Protein AF-A0A382MKC4-F1 (afdb_monomer)

Mean predicted aligned error: 9.88 Å

Radius of gyration: 28.56 Å; Cα contacts (8 Å, |Δi|>4): 393; chains: 1; bounding box: 75×57×88 Å

Nearest PDB structures (foldseek):
  6fwv-assembly2_B  TM=6.544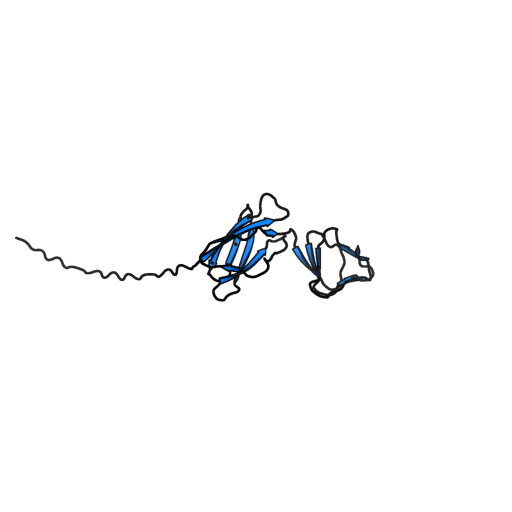E-01  e=1.740E-04  Bacillus anthracis
  6fwv-assembly1_A  TM=6.403E-01  e=1.226E-04  Bacillus anthracis
  4yok-assembly1_A  TM=6.194E-01  e=4.981E-04  Parabacteroides merdae ATCC 43184
  4fxt-assembly8_H  TM=6.486E-01  e=5.153E-03  Bacteroides ovatus ATCC 8483
  7lr3-assembly2_C  TM=4.838E-01  e=7.832E-01  Plasmodium berghei

Solvent-accessible surface area (backbone atoms only — not comparable to full-atom values): 9511 Å² total; per-residue (Å²): 133,89,84,87,85,82,86,84,80,86,82,84,80,83,82,78,79,78,78,75,76,76,72,52,42,14,36,44,31,39,39,37,40,42,69,84,51,91,77,64,24,47,65,35,38,39,36,38,42,48,75,32,96,65,24,61,61,50,72,44,56,20,37,47,88,7,43,36,68,47,78,36,48,36,29,30,28,36,46,37,39,41,40,94,65,28,41,67,48,65,59,87,69,74,45,80,47,41,74,47,80,46,74,53,75,76,42,72,38,42,66,15,40,78,42,80,44,53,42,79,44,61,51,76,44,54,49,57,31,40,37,35,34,77,40,48,29,33,24,50,71,88,34,45,30,35,59,38,86,78,42,48,76,43,69,76,55,101,57,55,75,47,77,61,36,46,82,81

pLD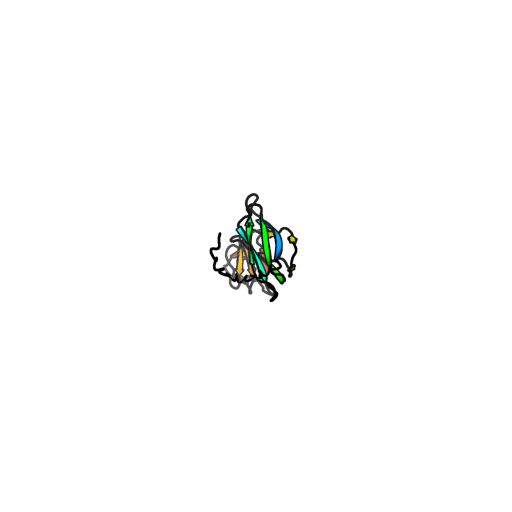DT: mean 89.04, std 17.85, range [38.41, 98.81]

Organism: NCBI:txid408172

Secondary structure (DSSP, 8-state):
-----PPP----------------EEEEEEEEEETT-SS--TT-EEEEEE-STT---EEEE--TTSEEEEEEESEEEEEEEE-TTB--EE-SS-EEE-SSEEEPPPEEEPBSEEEEEEEE--EEE-TTEEEEEEEEEEE-TT-EEEE-TT-EEEESSS--EEESSEE-

InterPro domains:
  IPR013784 Carbohydrate-binding-like fold [SSF49452] (21-99)

Sequence (168 aa):
MEVSMYRSIIFSFLLTSFILADSRMATVSGNVYLSDQTDDHSGIKVLFHAESASATSDSVYSSASGAYAVGLTDGIYTVHFSKTGYIPYTIPGTFTWGNDSYTLDDVILQVGAIIEVSGRANGIWYDDYQYRVVGDLEINAGDTLIIEPGTTVLFMGQYGIEVYGSLI

Structure (mmCIF, N/CA/C/O backbone):
data_AF-A0A382MKC4-F1
#
_entry.id   AF-A0A382MKC4-F1
#
loop_
_atom_site.group_PDB
_atom_site.id
_atom_site.type_symbol
_atom_site.label_atom_id
_atom_site.label_alt_id
_atom_site.label_comp_id
_atom_site.label_asym_id
_atom_site.label_entity_id
_atom_site.label_seq_id
_atom_site.pdbx_PDB_ins_code
_atom_site.Cartn_x
_atom_site.Cartn_y
_atom_site.Cartn_z
_atom_site.occupancy
_atom_site.B_iso_or_equiv
_atom_site.auth_seq_id
_atom_site.auth_comp_id
_atom_site.auth_asym_id
_atom_site.auth_atom_id
_atom_site.pdbx_PDB_model_num
ATOM 1 N N . MET A 1 1 ? 49.237 -46.830 -62.732 1.00 38.41 1 MET A N 1
ATOM 2 C CA . MET A 1 1 ? 48.827 -45.414 -62.765 1.00 38.41 1 MET A CA 1
ATOM 3 C C . MET A 1 1 ? 47.340 -45.388 -62.464 1.00 38.41 1 MET A C 1
ATOM 5 O O . MET A 1 1 ? 46.631 -46.217 -63.018 1.00 38.41 1 MET A O 1
ATOM 9 N N . GLU A 1 2 ? 46.969 -44.557 -61.494 1.00 38.94 2 GLU A N 1
ATOM 10 C CA . GLU A 1 2 ? 45.655 -44.333 -60.865 1.00 38.94 2 GLU A CA 1
ATOM 11 C C . GLU A 1 2 ? 44.476 -44.196 -61.862 1.00 38.94 2 GLU A C 1
ATOM 13 O O . GLU A 1 2 ? 44.703 -44.022 -63.053 1.00 38.94 2 GLU A O 1
ATOM 18 N N . VAL A 1 3 ? 43.193 -44.314 -61.489 1.00 43.56 3 VAL A N 1
ATOM 19 C CA . VAL A 1 3 ? 42.442 -43.392 -60.608 1.00 43.56 3 VAL A CA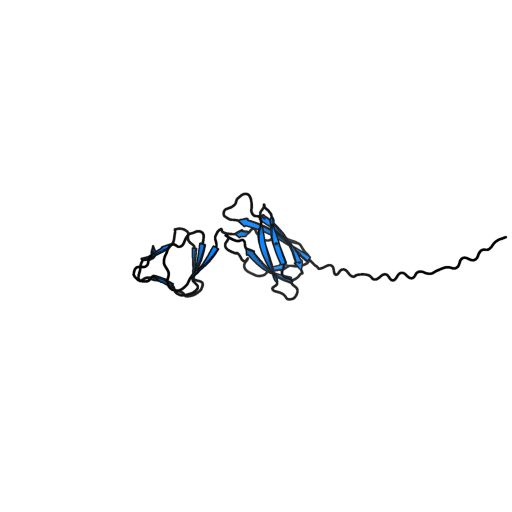 1
ATOM 20 C C . VAL A 1 3 ? 41.190 -44.070 -60.032 1.00 43.56 3 VAL A C 1
ATOM 22 O O . VAL A 1 3 ? 40.365 -44.600 -60.774 1.00 43.56 3 VAL A O 1
ATOM 25 N N . SER A 1 4 ? 41.018 -44.003 -58.704 1.00 45.62 4 SER A N 1
ATOM 26 C CA . SER A 1 4 ? 39.741 -44.268 -58.028 1.00 45.62 4 SER A CA 1
ATOM 27 C C . SER A 1 4 ? 38.847 -43.026 -58.091 1.00 45.62 4 SER A C 1
ATOM 29 O O . SER A 1 4 ? 39.265 -41.945 -57.678 1.00 45.62 4 SER A O 1
ATOM 31 N N . MET A 1 5 ? 37.614 -43.170 -58.574 1.00 46.41 5 MET A N 1
ATOM 32 C CA . MET A 1 5 ? 36.645 -42.076 -58.679 1.00 46.41 5 MET A CA 1
ATOM 33 C C . MET A 1 5 ? 35.795 -41.996 -57.396 1.00 46.41 5 MET A C 1
ATOM 35 O O . MET A 1 5 ? 35.016 -42.900 -57.101 1.00 46.41 5 MET A O 1
ATOM 39 N N . TYR A 1 6 ? 35.959 -40.921 -56.620 1.00 47.16 6 TYR A N 1
ATOM 40 C CA . TYR A 1 6 ? 35.195 -40.640 -55.397 1.00 47.16 6 TYR A CA 1
ATOM 41 C C . TYR A 1 6 ? 33.849 -39.989 -55.768 1.00 47.16 6 TYR A C 1
ATOM 43 O O . TYR A 1 6 ? 33.820 -38.962 -56.448 1.00 47.16 6 TYR A O 1
ATOM 51 N N . ARG A 1 7 ? 32.717 -40.575 -55.354 1.00 47.84 7 ARG A N 1
ATOM 52 C CA . ARG A 1 7 ? 31.381 -39.973 -55.529 1.00 47.84 7 ARG A CA 1
ATOM 53 C C . ARG A 1 7 ? 31.153 -38.923 -54.440 1.00 47.84 7 ARG A C 1
ATOM 55 O O . ARG A 1 7 ? 31.112 -39.253 -53.261 1.00 47.84 7 ARG A O 1
ATOM 62 N N . SER A 1 8 ? 31.001 -37.669 -54.854 1.00 38.75 8 SER A N 1
ATOM 63 C CA . SER A 1 8 ? 30.733 -36.529 -53.973 1.00 38.75 8 SER A CA 1
ATOM 64 C C . SER A 1 8 ? 29.263 -36.519 -53.532 1.00 38.75 8 SER A C 1
ATOM 66 O O . SER A 1 8 ? 28.368 -36.502 -54.377 1.00 38.75 8 SER A O 1
ATOM 68 N N . ILE A 1 9 ? 29.007 -36.552 -52.222 1.00 52.19 9 ILE A N 1
ATOM 69 C CA . ILE A 1 9 ? 27.676 -36.368 -51.623 1.00 52.19 9 ILE A CA 1
ATOM 70 C C . ILE A 1 9 ? 27.601 -34.915 -51.150 1.00 52.19 9 ILE A C 1
ATOM 72 O O . ILE A 1 9 ? 28.337 -34.516 -50.252 1.00 52.19 9 ILE A O 1
ATOM 76 N N . ILE A 1 10 ? 26.728 -34.118 -51.766 1.00 51.72 10 ILE A N 1
ATOM 77 C CA . ILE A 1 10 ? 26.477 -32.729 -51.367 1.00 51.72 10 ILE A CA 1
ATOM 78 C C . ILE A 1 10 ? 25.408 -32.745 -50.271 1.00 51.72 10 ILE A C 1
ATOM 80 O O . ILE A 1 10 ? 24.259 -33.100 -50.529 1.00 51.72 10 ILE A O 1
ATOM 84 N N . PHE A 1 11 ? 25.785 -32.371 -49.048 1.00 45.12 11 PHE A N 1
ATOM 85 C CA . PHE A 1 11 ? 24.862 -32.191 -47.927 1.00 45.12 11 PHE A CA 1
ATOM 86 C C . PHE A 1 11 ? 24.432 -30.718 -47.887 1.00 45.12 11 PHE A C 1
ATOM 88 O O . PHE A 1 11 ? 25.238 -29.837 -47.595 1.00 45.12 11 PHE A O 1
ATOM 95 N N . SER A 1 12 ? 23.180 -30.433 -48.251 1.00 43.28 12 SER A N 1
ATOM 96 C CA . SER A 1 12 ? 22.611 -29.084 -48.164 1.00 43.28 12 SER A CA 1
ATOM 97 C C . SER A 1 12 ? 22.171 -28.822 -46.722 1.00 43.28 12 SER A C 1
ATOM 99 O O . SER A 1 12 ? 21.287 -29.503 -46.207 1.00 43.28 12 SER A O 1
ATOM 101 N N . PHE A 1 13 ? 22.825 -27.869 -46.057 1.00 42.53 13 PHE A N 1
ATOM 102 C CA . PHE A 1 13 ? 22.511 -27.454 -44.692 1.00 42.53 13 PHE A CA 1
ATOM 103 C C . PHE A 1 13 ? 21.541 -26.268 -44.750 1.00 42.53 13 PHE A C 1
ATOM 105 O O . PHE A 1 13 ? 21.926 -25.161 -45.129 1.00 42.53 13 PHE A O 1
ATOM 112 N N . LEU A 1 14 ? 20.267 -26.504 -44.428 1.00 44.16 14 LEU A N 1
ATOM 113 C CA . LEU A 1 14 ? 19.261 -25.448 -44.325 1.00 44.16 14 LEU A CA 1
ATOM 114 C C . LEU A 1 14 ? 19.469 -24.717 -42.988 1.00 44.16 14 LEU A C 1
ATOM 116 O O . LEU A 1 14 ? 19.144 -25.248 -41.928 1.00 44.16 14 LEU A O 1
ATOM 120 N N . LEU A 1 15 ? 20.053 -23.519 -43.026 1.00 40.78 15 LEU A N 1
ATOM 121 C CA . LEU A 1 15 ? 20.245 -22.684 -41.841 1.00 40.78 15 LEU A CA 1
ATOM 122 C C . LEU A 1 15 ? 18.947 -21.909 -41.565 1.00 40.78 15 LEU A C 1
ATOM 124 O O . LEU A 1 15 ? 18.725 -20.836 -42.120 1.00 40.78 15 LEU A O 1
ATOM 128 N N . THR A 1 16 ? 18.058 -22.458 -40.737 1.00 41.03 16 THR A N 1
ATOM 129 C CA . THR A 1 16 ? 16.931 -21.693 -40.186 1.00 41.03 16 THR A CA 1
ATOM 130 C C . THR A 1 16 ? 17.467 -20.721 -39.143 1.00 41.03 16 THR A C 1
ATOM 132 O O . THR A 1 16 ? 17.790 -21.110 -38.021 1.00 41.03 16 THR A O 1
ATOM 135 N N . SER A 1 17 ? 17.586 -19.452 -39.518 1.00 45.72 17 SER A N 1
ATOM 136 C CA . SER A 1 17 ? 17.824 -18.355 -38.589 1.00 45.72 17 SER A CA 1
ATOM 137 C C . SER A 1 17 ? 16.594 -18.180 -37.696 1.00 45.72 17 SER A C 1
ATOM 139 O O . SER A 1 17 ? 15.565 -17.660 -38.124 1.00 45.72 17 SER A O 1
ATOM 141 N N . PHE A 1 18 ? 16.696 -18.612 -36.439 1.00 45.81 18 PHE A N 1
ATOM 142 C CA . PHE A 1 18 ? 15.795 -18.139 -35.394 1.00 45.81 18 PHE A CA 1
ATOM 143 C C . PHE A 1 18 ? 16.109 -16.661 -35.158 1.00 45.81 18 PHE A C 1
ATOM 145 O O . PHE A 1 18 ? 17.176 -16.322 -34.651 1.00 45.81 18 PHE A O 1
ATOM 152 N N . ILE A 1 19 ? 15.197 -15.776 -35.558 1.00 48.22 19 ILE A N 1
ATOM 153 C CA . ILE A 1 19 ? 15.203 -14.400 -35.069 1.00 48.22 19 ILE A CA 1
ATOM 154 C C . ILE A 1 19 ? 14.773 -14.501 -33.607 1.00 48.22 19 ILE A C 1
ATOM 156 O O . ILE A 1 19 ? 13.589 -14.663 -33.318 1.00 48.22 19 ILE A O 1
ATOM 160 N N . LEU A 1 20 ? 15.731 -14.465 -32.680 1.00 47.53 20 LEU A N 1
ATOM 161 C CA . LEU A 1 20 ? 15.417 -14.060 -31.318 1.00 47.53 20 LEU A CA 1
ATOM 162 C C . LEU A 1 20 ? 14.984 -12.600 -31.443 1.00 47.53 20 LEU A C 1
ATOM 164 O O . LEU A 1 20 ? 15.800 -11.740 -31.773 1.00 47.53 20 LEU A O 1
ATOM 168 N N . ALA A 1 21 ? 13.687 -12.335 -31.291 1.00 44.22 21 ALA A N 1
ATOM 169 C CA . ALA A 1 21 ? 13.253 -10.986 -30.989 1.00 44.22 21 ALA A CA 1
ATOM 170 C C . ALA A 1 21 ? 13.952 -10.631 -29.676 1.00 44.22 21 ALA A C 1
ATOM 172 O O . ALA A 1 21 ? 13.637 -11.214 -28.641 1.00 44.22 21 ALA A O 1
ATOM 173 N N . ASP A 1 22 ? 14.959 -9.765 -29.744 1.00 49.78 22 ASP A N 1
ATOM 174 C CA . ASP A 1 22 ? 15.502 -9.144 -28.549 1.00 49.78 22 ASP A CA 1
ATOM 175 C C . ASP A 1 22 ? 14.353 -8.305 -27.997 1.00 49.78 22 ASP A C 1
ATOM 177 O O . ASP A 1 22 ? 13.957 -7.296 -28.591 1.00 49.78 22 ASP A O 1
ATOM 181 N N . SER A 1 23 ? 13.683 -8.814 -26.964 1.00 57.16 23 SER A N 1
ATOM 182 C CA . SER A 1 23 ? 12.678 -8.031 -26.269 1.00 57.16 23 SER A CA 1
ATOM 183 C C . SER A 1 23 ? 13.416 -6.810 -25.751 1.00 57.16 23 SER A C 1
ATOM 185 O O . SER A 1 23 ? 14.275 -6.947 -24.884 1.00 57.16 23 SER A O 1
ATOM 187 N N . ARG A 1 24 ? 13.121 -5.632 -26.307 1.00 63.81 24 ARG A N 1
ATOM 188 C CA . ARG A 1 24 ? 13.587 -4.371 -25.736 1.00 63.81 24 ARG A CA 1
ATOM 189 C C . ARG A 1 24 ? 13.082 -4.348 -24.301 1.00 63.81 24 ARG A C 1
ATOM 191 O O . ARG A 1 24 ? 11.870 -4.324 -24.077 1.00 63.81 24 ARG A O 1
ATOM 198 N N . MET A 1 25 ? 14.012 -4.520 -23.369 1.00 80.69 25 MET A N 1
ATOM 199 C CA . MET A 1 25 ? 13.702 -4.624 -21.956 1.00 80.6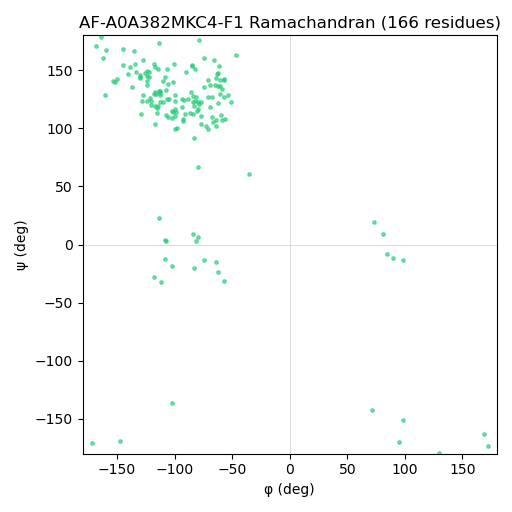9 25 MET A CA 1
ATOM 200 C C . MET A 1 25 ? 14.202 -3.374 -21.256 1.00 80.69 25 MET A C 1
ATOM 202 O O . MET A 1 25 ? 15.393 -3.064 -21.293 1.00 80.69 25 MET A O 1
ATOM 206 N N . ALA A 1 26 ? 13.293 -2.676 -20.590 1.00 93.81 26 ALA A N 1
ATOM 207 C CA . ALA A 1 26 ? 13.652 -1.763 -19.527 1.00 93.81 26 ALA A CA 1
ATOM 208 C C . ALA A 1 26 ? 14.164 -2.568 -18.329 1.00 93.81 26 ALA A C 1
ATOM 210 O O . ALA A 1 26 ? 13.556 -3.568 -17.956 1.00 93.81 26 ALA A O 1
ATOM 211 N N . THR A 1 27 ? 15.245 -2.129 -17.693 1.00 95.94 27 THR A N 1
ATOM 212 C CA . THR A 1 27 ? 15.633 -2.641 -16.371 1.00 95.94 27 THR A CA 1
ATOM 213 C C . THR A 1 27 ? 15.172 -1.649 -15.321 1.00 95.94 27 THR A C 1
ATOM 215 O O . THR A 1 27 ? 15.639 -0.515 -15.304 1.00 95.94 27 THR A O 1
ATOM 218 N N . VAL A 1 28 ? 14.264 -2.053 -14.438 1.00 98.12 28 VAL A N 1
ATOM 219 C CA . VAL A 1 28 ? 13.768 -1.190 -13.360 1.00 98.12 28 VAL A CA 1
ATOM 220 C C . VAL A 1 28 ? 14.237 -1.735 -12.029 1.00 98.12 28 VAL A C 1
ATOM 222 O O . VAL A 1 28 ? 14.083 -2.922 -11.750 1.00 98.12 28 VAL A O 1
ATOM 225 N N . SER A 1 29 ? 14.816 -0.864 -11.212 1.00 98.56 29 SER A N 1
ATOM 226 C CA . SER A 1 29 ? 15.386 -1.207 -9.913 1.00 98.56 29 SER A CA 1
ATOM 227 C C . SER A 1 29 ? 14.999 -0.198 -8.839 1.00 98.56 29 SER A C 1
ATOM 229 O O . SER A 1 29 ? 14.495 0.881 -9.142 1.00 98.56 29 SER A O 1
ATOM 231 N N . GLY A 1 30 ? 15.225 -0.554 -7.582 1.00 98.56 30 GLY A N 1
ATOM 232 C CA . GLY A 1 30 ? 15.016 0.325 -6.437 1.00 98.56 30 GLY A CA 1
ATOM 233 C C . GLY A 1 30 ? 15.183 -0.432 -5.127 1.00 98.56 30 GLY A C 1
ATOM 234 O O . GLY A 1 30 ? 15.554 -1.613 -5.122 1.00 98.56 30 GLY A O 1
ATOM 235 N N . ASN A 1 31 ? 14.872 0.241 -4.022 1.00 98.62 31 ASN A N 1
ATOM 236 C CA . ASN A 1 31 ? 14.803 -0.383 -2.706 1.00 98.62 31 ASN A CA 1
ATOM 237 C C . ASN A 1 31 ? 13.420 -0.195 -2.087 1.00 98.62 31 ASN A C 1
ATOM 239 O O . ASN A 1 31 ? 12.729 0.799 -2.318 1.00 98.62 31 ASN A O 1
ATOM 243 N N . VAL A 1 32 ? 13.014 -1.174 -1.289 1.00 98.69 32 VAL A N 1
ATOM 244 C CA . VAL A 1 32 ? 11.835 -1.074 -0.438 1.00 98.69 32 VAL A CA 1
ATOM 245 C C . VAL A 1 32 ? 12.140 -1.642 0.943 1.00 98.69 32 VAL A C 1
ATOM 247 O O . VAL A 1 32 ? 12.737 -2.710 1.072 1.00 98.69 32 VAL A O 1
ATOM 250 N N . TYR A 1 33 ? 11.715 -0.916 1.971 1.00 98.50 33 TYR A N 1
ATOM 251 C CA . TYR A 1 33 ? 11.978 -1.206 3.374 1.00 98.50 33 TYR A CA 1
ATOM 252 C C . TYR A 1 33 ? 10.676 -1.457 4.135 1.00 98.50 33 TYR A C 1
ATOM 254 O O . TYR A 1 33 ? 9.609 -0.983 3.753 1.00 98.50 33 TYR A O 1
ATOM 262 N N . LEU A 1 34 ? 10.774 -2.203 5.229 1.00 97.81 34 LEU A N 1
ATOM 263 C CA . LEU A 1 34 ? 9.691 -2.458 6.179 1.00 97.81 34 LEU A CA 1
ATOM 264 C C . LEU A 1 34 ? 9.901 -1.522 7.365 1.00 97.81 34 LEU A C 1
ATOM 266 O O . LEU A 1 34 ? 11.009 -1.475 7.894 1.00 97.81 34 LEU A O 1
ATOM 270 N N . SER A 1 35 ? 8.877 -0.771 7.764 1.00 95.12 35 SER A N 1
ATOM 271 C CA . SER A 1 35 ? 9.012 0.287 8.778 1.00 95.12 35 SER A CA 1
ATOM 272 C C . SER A 1 35 ? 9.445 -0.208 10.163 1.00 95.12 35 SER A C 1
ATOM 274 O O . SER A 1 35 ? 9.957 0.575 10.956 1.00 95.12 35 SER A O 1
ATOM 276 N N . ASP A 1 36 ? 9.199 -1.481 10.469 1.00 94.25 36 ASP A N 1
ATOM 277 C CA . ASP A 1 36 ? 9.427 -2.128 11.765 1.00 94.25 36 ASP A CA 1
ATOM 278 C C . ASP A 1 36 ? 10.630 -3.093 11.766 1.00 94.25 36 ASP A C 1
ATOM 280 O O . ASP A 1 36 ? 10.894 -3.737 12.779 1.00 94.25 36 ASP A O 1
ATOM 284 N N . GLN A 1 37 ? 11.362 -3.205 10.653 1.00 95.00 37 GLN A N 1
ATOM 285 C CA . GLN A 1 37 ? 12.540 -4.070 10.530 1.00 95.00 37 GLN A CA 1
ATOM 286 C C . GLN A 1 37 ? 13.795 -3.236 10.262 1.00 95.00 37 GLN A C 1
ATOM 288 O O . GLN A 1 37 ? 13.719 -2.158 9.679 1.00 95.00 37 GLN A O 1
ATOM 293 N N . THR A 1 38 ? 14.962 -3.740 10.664 1.00 93.69 38 THR A N 1
ATOM 294 C CA . THR A 1 38 ? 16.264 -3.107 10.363 1.00 93.69 38 THR A CA 1
ATOM 295 C C . THR A 1 38 ? 17.176 -3.980 9.512 1.00 93.69 38 THR A C 1
ATOM 297 O O . THR A 1 38 ? 18.011 -3.453 8.781 1.00 93.69 38 THR A O 1
ATOM 300 N N . ASP A 1 39 ? 17.028 -5.304 9.612 1.00 94.50 39 ASP A N 1
ATOM 301 C CA . ASP A 1 39 ? 18.024 -6.251 9.099 1.00 94.50 39 ASP A CA 1
ATOM 302 C C . ASP A 1 39 ? 17.519 -7.057 7.894 1.00 94.50 39 ASP A C 1
ATOM 304 O O . ASP A 1 39 ? 18.308 -7.412 7.019 1.00 94.50 39 ASP A O 1
ATOM 308 N N . ASP A 1 40 ? 16.216 -7.355 7.842 1.00 97.88 40 ASP A N 1
ATOM 309 C CA . ASP A 1 40 ? 15.604 -8.141 6.770 1.00 97.88 40 ASP A CA 1
ATOM 310 C C . ASP A 1 40 ? 14.377 -7.434 6.185 1.00 97.88 40 ASP A C 1
ATOM 312 O O . ASP A 1 40 ? 13.325 -7.300 6.811 1.00 97.88 40 ASP A O 1
ATOM 316 N N . HIS A 1 41 ? 14.523 -7.017 4.933 1.00 98.19 41 HIS A N 1
ATOM 317 C CA . HIS A 1 41 ? 13.486 -6.403 4.114 1.00 98.19 41 HIS A CA 1
ATOM 318 C C . HIS A 1 41 ? 13.094 -7.285 2.920 1.00 98.19 41 HIS A C 1
ATOM 320 O O . HIS A 1 41 ? 12.586 -6.790 1.911 1.00 98.19 41 HIS A O 1
ATOM 326 N N . SER A 1 42 ? 13.330 -8.597 3.003 1.00 98.25 42 SER A N 1
ATOM 327 C CA . SER A 1 42 ? 13.040 -9.537 1.921 1.00 98.25 42 SER A CA 1
ATOM 328 C C . SER A 1 42 ? 11.554 -9.845 1.744 1.00 98.25 42 SER A C 1
ATOM 330 O O . SER A 1 42 ? 10.715 -9.680 2.637 1.00 98.25 42 SER A O 1
ATOM 332 N N . GLY A 1 43 ? 11.209 -10.347 0.558 1.00 97.94 43 GLY A N 1
ATOM 333 C CA . GLY A 1 43 ? 9.894 -10.924 0.284 1.00 97.94 43 GLY A CA 1
ATOM 334 C C . GLY A 1 43 ? 8.763 -9.901 0.175 1.00 97.94 43 GLY A C 1
ATOM 335 O O . GLY A 1 43 ? 7.599 -10.277 0.315 1.00 97.94 43 GLY A O 1
ATOM 336 N N . ILE A 1 44 ? 9.076 -8.627 -0.064 1.00 98.69 44 ILE A N 1
ATOM 337 C CA . ILE A 1 44 ? 8.094 -7.618 -0.469 1.00 98.69 44 ILE A CA 1
ATOM 338 C C . ILE A 1 44 ? 7.849 -7.812 -1.956 1.00 98.69 44 ILE A C 1
ATOM 340 O O . ILE A 1 44 ? 8.791 -7.774 -2.747 1.00 98.69 44 ILE A O 1
ATOM 344 N N . LYS A 1 45 ? 6.597 -8.046 -2.344 1.00 98.75 45 LYS A N 1
ATOM 345 C CA . LYS A 1 45 ? 6.231 -8.165 -3.752 1.00 98.75 45 LYS A CA 1
ATOM 346 C C . LYS A 1 45 ? 6.132 -6.774 -4.361 1.00 98.75 45 LYS A C 1
ATOM 348 O O . LYS A 1 45 ? 5.288 -5.985 -3.933 1.00 98.75 45 LYS A O 1
ATOM 353 N N . VAL A 1 46 ? 6.937 -6.523 -5.384 1.00 98.81 46 VAL A N 1
ATOM 354 C CA . VAL A 1 46 ? 6.863 -5.345 -6.247 1.00 98.81 46 VAL A CA 1
ATOM 355 C C . VAL A 1 46 ? 6.200 -5.773 -7.550 1.00 98.81 46 VAL A C 1
ATOM 357 O O . VAL A 1 46 ? 6.768 -6.550 -8.315 1.00 98.81 46 VAL A O 1
ATOM 360 N N . LEU A 1 47 ? 4.964 -5.337 -7.762 1.00 98.75 47 LEU A N 1
ATOM 361 C CA . LEU A 1 47 ? 4.177 -5.601 -8.961 1.00 98.75 47 LEU A CA 1
ATOM 362 C C . LEU A 1 47 ? 4.240 -4.386 -9.882 1.00 98.75 47 LEU A C 1
ATOM 364 O O . LEU A 1 47 ? 3.824 -3.295 -9.498 1.00 98.75 47 LEU A O 1
ATOM 368 N N . PHE A 1 48 ? 4.681 -4.616 -11.111 1.00 98.50 48 PHE A N 1
ATOM 369 C CA . PHE A 1 48 ? 4.627 -3.661 -12.206 1.00 98.50 48 PHE A CA 1
ATOM 370 C C . PHE A 1 48 ? 3.418 -4.020 -13.062 1.00 98.50 48 PHE A C 1
ATOM 372 O O . PHE A 1 48 ? 3.452 -4.978 -13.836 1.00 98.50 48 PHE A O 1
ATOM 379 N N . HIS A 1 49 ? 2.315 -3.304 -12.866 1.00 98.50 49 HIS A N 1
ATOM 380 C CA . HIS A 1 49 ? 1.066 -3.566 -13.568 1.00 98.50 49 HIS A CA 1
ATOM 381 C C . HIS A 1 49 ? 1.044 -2.795 -14.890 1.00 98.50 49 HIS A C 1
ATOM 383 O O . HIS A 1 49 ? 1.275 -1.590 -14.913 1.00 98.50 49 HIS A O 1
ATOM 389 N N . ALA A 1 50 ? 0.824 -3.501 -15.996 1.00 98.06 50 ALA A N 1
ATOM 390 C CA . ALA A 1 50 ? 0.793 -2.925 -17.331 1.00 98.06 50 ALA A CA 1
ATOM 391 C C . ALA A 1 50 ? -0.459 -2.062 -17.546 1.00 98.06 50 ALA A C 1
ATOM 393 O O . ALA A 1 50 ? -1.581 -2.537 -17.402 1.00 98.06 50 ALA A O 1
ATOM 394 N N . GLU A 1 51 ? -0.249 -0.820 -17.975 1.00 98.25 51 GLU A N 1
ATOM 395 C CA . GLU A 1 51 ? -1.293 0.157 -18.317 1.00 98.25 51 GLU A CA 1
ATOM 396 C C . GLU A 1 51 ? -1.387 0.408 -19.834 1.00 98.25 51 GLU A C 1
ATOM 398 O O . GLU A 1 51 ? -2.343 1.013 -20.321 1.00 98.25 51 GLU A O 1
ATOM 403 N N . SER A 1 52 ? -0.397 -0.044 -20.616 1.00 96.88 52 SER A N 1
ATOM 404 C CA . SER A 1 52 ? -0.407 0.030 -22.083 1.00 96.88 52 SER A CA 1
ATOM 405 C C . SER A 1 52 ? -0.451 -1.354 -22.727 1.00 96.88 52 SER A C 1
ATOM 407 O O . SER A 1 52 ? 0.109 -2.315 -22.216 1.00 96.88 52 SER A O 1
ATOM 409 N N . ALA A 1 53 ? -1.039 -1.450 -23.924 1.00 94.62 53 ALA A N 1
ATOM 410 C CA . ALA A 1 53 ? -1.086 -2.700 -24.694 1.00 94.62 53 ALA A CA 1
ATOM 411 C C . ALA A 1 53 ? 0.297 -3.219 -25.145 1.00 94.62 53 ALA A C 1
ATOM 413 O O . ALA A 1 53 ? 0.409 -4.360 -25.584 1.00 94.62 53 ALA A O 1
ATOM 414 N N . SER A 1 54 ? 1.335 -2.376 -25.084 1.00 92.50 54 SER A N 1
ATOM 415 C CA . SER A 1 54 ? 2.725 -2.765 -25.355 1.00 92.50 54 SER A CA 1
ATOM 416 C C . SER A 1 54 ? 3.416 -3.404 -24.147 1.00 92.50 54 SER A C 1
ATOM 418 O O . SER A 1 54 ? 4.417 -4.091 -24.325 1.00 92.50 54 SER A O 1
ATOM 420 N N . ALA A 1 55 ? 2.894 -3.169 -22.940 1.00 95.56 55 ALA A N 1
ATOM 421 C CA . ALA A 1 55 ? 3.449 -3.660 -21.691 1.00 95.56 55 ALA A CA 1
ATOM 422 C C . ALA A 1 55 ? 2.873 -5.034 -21.327 1.00 95.56 55 ALA A C 1
ATOM 424 O O . ALA A 1 55 ? 1.707 -5.340 -21.575 1.00 95.56 55 ALA A O 1
ATOM 425 N N . THR A 1 56 ? 3.691 -5.848 -20.665 1.00 96.19 56 THR A N 1
ATOM 426 C CA . THR A 1 56 ? 3.266 -7.061 -19.959 1.00 96.19 56 THR A CA 1
ATOM 427 C C . THR A 1 56 ? 3.549 -6.888 -18.473 1.00 96.19 56 THR A C 1
ATOM 429 O O . THR A 1 56 ? 4.659 -6.491 -18.112 1.00 96.19 56 THR A O 1
ATOM 432 N N . SER A 1 57 ? 2.553 -7.155 -17.621 1.00 98.06 57 SER A N 1
ATOM 433 C CA . SER A 1 57 ? 2.714 -7.085 -16.165 1.00 98.06 57 SER A CA 1
ATOM 434 C C . SER A 1 57 ? 3.710 -8.133 -15.679 1.00 98.06 57 SER A C 1
ATOM 436 O O . SER A 1 57 ? 3.623 -9.292 -16.083 1.00 98.06 57 SER A O 1
ATOM 438 N N . ASP A 1 58 ? 4.585 -7.748 -14.756 1.00 98.12 58 ASP A N 1
ATOM 439 C CA . ASP A 1 58 ? 5.523 -8.659 -14.099 1.00 98.12 58 ASP A CA 1
ATOM 440 C C . ASP A 1 58 ? 5.735 -8.251 -12.635 1.00 98.12 58 ASP A C 1
ATOM 442 O O . ASP A 1 58 ? 5.300 -7.185 -12.189 1.00 98.12 58 ASP A O 1
ATOM 446 N N . SER A 1 59 ? 6.370 -9.112 -11.847 1.00 98.38 59 SER A N 1
ATOM 447 C CA . SER A 1 59 ? 6.687 -8.825 -10.457 1.00 98.38 59 SER A CA 1
ATOM 448 C C . SER A 1 59 ? 8.008 -9.427 -10.018 1.00 98.38 59 SER A C 1
ATOM 450 O O . SER A 1 59 ? 8.434 -10.470 -10.502 1.00 98.38 59 SER A O 1
ATOM 452 N N . VAL A 1 60 ? 8.602 -8.805 -9.008 1.00 98.75 60 VAL A N 1
ATOM 453 C CA . VAL A 1 60 ? 9.814 -9.280 -8.346 1.00 98.75 60 VAL A CA 1
ATOM 454 C C . VAL A 1 60 ? 9.644 -9.180 -6.834 1.00 98.75 60 VAL A C 1
ATOM 456 O O . VAL A 1 60 ? 8.837 -8.393 -6.338 1.00 98.75 60 VAL A O 1
ATOM 459 N N . TYR A 1 61 ? 10.388 -9.997 -6.095 1.00 98.75 61 TYR A N 1
ATOM 460 C CA . TYR A 1 61 ? 10.461 -9.905 -4.642 1.00 98.75 61 TYR A CA 1
ATOM 461 C C . TYR A 1 61 ? 11.750 -9.211 -4.213 1.00 98.75 61 TYR A C 1
ATOM 463 O O . TYR A 1 61 ? 12.813 -9.480 -4.775 1.00 98.75 61 TYR A O 1
ATOM 471 N N . SER A 1 62 ? 11.662 -8.347 -3.202 1.00 98.81 62 SER A N 1
ATOM 472 C CA . SER A 1 62 ? 12.840 -7.734 -2.588 1.00 98.81 62 SER A CA 1
ATOM 473 C C . SER A 1 62 ? 13.757 -8.782 -1.946 1.00 98.81 62 SER A C 1
ATOM 475 O O . SER A 1 62 ? 13.315 -9.808 -1.415 1.00 98.81 62 SER A O 1
ATOM 477 N N . SER A 1 63 ? 15.055 -8.501 -1.981 1.00 98.62 63 SER A N 1
ATOM 478 C CA . SER A 1 63 ? 16.091 -9.224 -1.236 1.00 98.62 63 SER A CA 1
ATOM 479 C C . SER A 1 63 ? 16.147 -8.787 0.236 1.00 98.62 63 SER A C 1
ATOM 481 O O . SER A 1 63 ? 15.456 -7.852 0.632 1.00 98.62 63 SER A O 1
ATOM 483 N N . ALA A 1 64 ? 16.989 -9.429 1.055 1.00 98.31 64 ALA A N 1
ATOM 484 C CA . ALA A 1 64 ? 17.140 -9.088 2.477 1.00 98.31 64 ALA A CA 1
ATOM 485 C C . ALA A 1 64 ? 17.536 -7.621 2.717 1.00 98.31 64 ALA A C 1
ATOM 487 O O . ALA A 1 64 ? 17.087 -7.019 3.683 1.00 98.31 64 ALA A O 1
ATOM 488 N N . SER A 1 65 ? 18.297 -7.005 1.807 1.00 98.06 65 SER A N 1
ATOM 489 C CA . SER A 1 65 ? 18.646 -5.582 1.895 1.00 98.06 65 SER A CA 1
ATOM 490 C C . SER A 1 65 ? 17.552 -4.637 1.377 1.00 98.06 65 SER A C 1
ATOM 492 O O . SER A 1 65 ? 17.792 -3.439 1.276 1.00 98.06 65 SER A O 1
ATOM 494 N N . GLY A 1 66 ? 16.392 -5.158 0.966 1.00 98.56 66 GLY A N 1
ATOM 495 C CA . GLY A 1 66 ? 15.290 -4.386 0.382 1.00 98.56 66 GLY A CA 1
ATOM 496 C C . GLY A 1 66 ? 15.420 -4.127 -1.121 1.00 98.56 66 GLY A C 1
ATOM 497 O O . GLY A 1 66 ? 14.470 -3.666 -1.752 1.00 98.56 66 GLY A O 1
ATOM 498 N N . ALA A 1 67 ? 16.564 -4.461 -1.725 1.00 98.75 67 ALA A N 1
ATOM 499 C CA . ALA A 1 67 ? 16.821 -4.213 -3.141 1.00 98.75 67 ALA A CA 1
ATOM 500 C C . ALA A 1 67 ? 15.990 -5.138 -4.043 1.00 98.75 67 ALA A C 1
ATOM 502 O O . ALA A 1 67 ? 15.855 -6.334 -3.751 1.00 98.75 67 ALA A O 1
ATOM 503 N N . TYR A 1 68 ? 15.502 -4.598 -5.160 1.00 98.62 68 TYR A N 1
ATOM 504 C CA . TYR A 1 68 ? 14.830 -5.330 -6.233 1.00 98.62 68 TYR A CA 1
ATOM 505 C C . TYR A 1 68 ? 15.276 -4.832 -7.616 1.00 98.62 68 TYR A C 1
ATOM 507 O O . TYR A 1 68 ? 15.663 -3.675 -7.783 1.00 98.62 68 TYR A O 1
ATOM 515 N N . ALA A 1 69 ? 15.202 -5.709 -8.618 1.00 98.06 69 ALA A N 1
ATOM 516 C CA . ALA A 1 69 ? 15.398 -5.362 -10.023 1.00 98.06 69 ALA A CA 1
ATOM 517 C C . ALA A 1 69 ? 14.604 -6.316 -10.924 1.00 98.06 69 ALA A C 1
ATOM 519 O O . ALA A 1 69 ? 14.559 -7.517 -10.658 1.00 98.06 69 ALA A O 1
ATOM 520 N N . VAL A 1 70 ? 13.993 -5.797 -11.988 1.00 97.00 70 VAL A N 1
ATOM 521 C CA . VAL A 1 70 ? 13.203 -6.577 -12.951 1.00 97.00 70 VAL A CA 1
ATOM 522 C C . VAL A 1 70 ? 13.443 -6.081 -14.377 1.00 97.00 70 VAL A C 1
ATOM 524 O O . VAL A 1 70 ? 13.679 -4.892 -14.597 1.00 97.00 70 VAL A O 1
ATOM 527 N N . GLY A 1 71 ? 13.393 -6.997 -15.344 1.00 96.31 71 GLY A N 1
ATOM 528 C CA . GLY A 1 71 ? 13.349 -6.667 -16.765 1.00 96.31 71 GLY A CA 1
ATOM 529 C C . GLY A 1 71 ? 11.899 -6.579 -17.236 1.00 96.31 71 GLY A C 1
ATOM 530 O O . GLY A 1 71 ? 11.151 -7.531 -17.055 1.00 96.31 71 GLY A O 1
ATOM 531 N N . LEU A 1 72 ? 11.499 -5.457 -17.828 1.00 95.75 72 LEU A N 1
ATOM 532 C CA . LEU A 1 72 ? 10.132 -5.197 -18.281 1.00 95.75 72 LEU A CA 1
ATOM 533 C C . LEU A 1 72 ? 10.114 -4.890 -19.772 1.00 95.75 72 LEU A C 1
ATOM 535 O O . LEU A 1 72 ? 11.003 -4.220 -20.283 1.00 95.75 72 LEU A O 1
ATOM 539 N N . THR A 1 73 ? 9.072 -5.322 -20.472 1.00 95.62 73 THR A N 1
ATOM 540 C CA . THR A 1 73 ? 8.823 -4.904 -21.860 1.00 95.62 73 THR A CA 1
ATOM 541 C C . THR A 1 73 ? 8.572 -3.396 -21.952 1.00 95.62 73 THR A C 1
ATOM 543 O O . THR A 1 73 ? 7.949 -2.833 -21.057 1.00 95.62 73 THR A O 1
ATOM 546 N N . ASP A 1 74 ? 8.978 -2.752 -23.050 1.00 94.56 74 ASP A N 1
ATOM 547 C CA . ASP A 1 74 ? 8.684 -1.332 -23.303 1.00 94.56 74 ASP A CA 1
ATOM 548 C C . ASP A 1 74 ? 7.175 -0.999 -23.135 1.00 94.56 74 ASP A C 1
ATOM 550 O O . ASP A 1 74 ? 6.306 -1.527 -23.842 1.00 94.56 74 ASP A O 1
ATOM 554 N N . GLY A 1 75 ? 6.834 -0.056 -22.253 1.00 95.88 75 GLY A N 1
ATOM 555 C CA . GLY A 1 75 ? 5.449 0.378 -22.073 1.00 95.88 75 GLY A CA 1
ATOM 556 C C . GLY A 1 75 ? 5.189 1.253 -20.851 1.00 95.88 75 GLY A C 1
ATOM 557 O O . GLY A 1 75 ? 6.104 1.859 -20.294 1.00 95.88 75 GLY A O 1
ATOM 558 N N . ILE A 1 76 ? 3.908 1.361 -20.489 1.00 97.94 76 ILE A N 1
ATOM 559 C CA . ILE A 1 76 ? 3.420 2.188 -19.383 1.00 9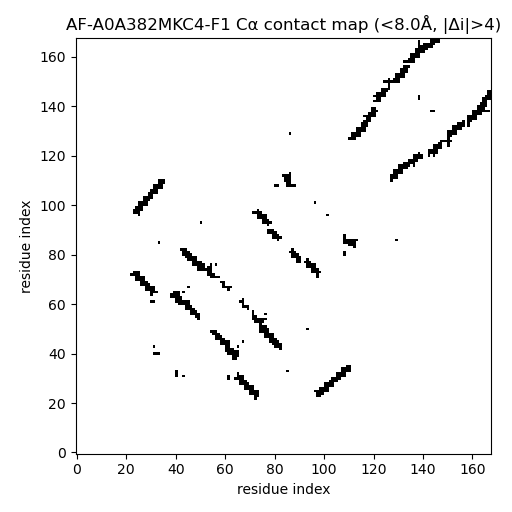7.94 76 ILE A CA 1
ATOM 560 C C . ILE A 1 76 ? 2.999 1.280 -18.230 1.00 97.94 76 ILE A C 1
ATOM 562 O O . ILE A 1 76 ? 2.271 0.313 -18.452 1.00 97.94 76 ILE A O 1
ATOM 566 N N . TYR A 1 77 ? 3.435 1.611 -17.018 1.00 98.56 77 TYR A N 1
ATOM 567 C CA . TYR A 1 77 ? 3.230 0.804 -15.822 1.00 98.56 77 TYR A CA 1
ATOM 568 C C . TYR A 1 77 ? 2.749 1.627 -14.625 1.00 98.56 77 TYR A C 1
ATOM 570 O O . TYR A 1 77 ? 3.153 2.777 -14.444 1.00 98.56 77 TYR A O 1
ATOM 578 N N . THR A 1 78 ? 1.953 1.006 -13.762 1.00 98.62 78 THR A N 1
ATOM 579 C CA . THR A 1 78 ? 1.794 1.377 -12.349 1.00 98.62 78 THR A CA 1
ATOM 580 C C . THR A 1 78 ? 2.634 0.442 -11.473 1.00 98.62 78 THR A C 1
ATOM 582 O O . THR A 1 78 ? 2.975 -0.673 -11.877 1.00 98.62 78 THR A O 1
ATOM 585 N N . VAL A 1 79 ? 3.022 0.901 -10.277 1.00 98.75 79 VAL A N 1
ATOM 586 C CA . VAL A 1 79 ? 3.909 0.146 -9.372 1.00 98.75 79 VAL A CA 1
ATOM 587 C C . VAL A 1 79 ? 3.250 -0.032 -8.013 1.00 98.75 79 VAL A C 1
ATOM 589 O O . VAL A 1 79 ? 2.907 0.949 -7.349 1.00 98.75 79 VAL A O 1
ATOM 592 N N . HIS A 1 80 ? 3.117 -1.285 -7.584 1.00 98.56 80 HIS A N 1
ATOM 593 C CA . HIS A 1 80 ? 2.475 -1.660 -6.329 1.00 98.56 80 HIS A CA 1
ATOM 594 C C . HIS A 1 80 ? 3.408 -2.498 -5.457 1.00 98.56 80 HIS A C 1
ATOM 596 O O . HIS A 1 80 ? 4.033 -3.448 -5.922 1.00 98.56 80 HIS A O 1
ATOM 602 N N . PHE A 1 81 ? 3.432 -2.194 -4.166 1.00 98.56 81 PHE A N 1
ATOM 603 C CA . PHE A 1 81 ? 4.203 -2.880 -3.141 1.00 98.56 81 PHE A CA 1
ATOM 604 C C . PHE A 1 81 ? 3.246 -3.572 -2.181 1.00 98.56 81 PHE A C 1
ATOM 606 O O . PHE A 1 81 ? 2.277 -2.971 -1.712 1.00 98.56 81 PHE A O 1
ATOM 613 N N . SER A 1 82 ? 3.507 -4.841 -1.878 1.00 97.62 82 SER A N 1
ATOM 614 C CA . SER A 1 82 ? 2.676 -5.606 -0.949 1.00 97.62 82 SER A CA 1
ATOM 615 C C . SER A 1 82 ? 3.471 -6.668 -0.197 1.00 97.62 82 SER A C 1
ATOM 617 O O . SER A 1 82 ? 4.349 -7.329 -0.754 1.00 97.62 82 SER A O 1
ATOM 619 N N . LYS A 1 83 ? 3.132 -6.847 1.080 1.00 96.19 83 LYS A N 1
ATOM 620 C CA . LYS A 1 83 ? 3.607 -7.931 1.943 1.00 96.19 83 LYS A CA 1
ATOM 621 C C . LYS A 1 83 ? 2.552 -8.177 3.021 1.00 96.19 83 LYS A C 1
ATOM 623 O O . LYS A 1 83 ? 1.954 -7.229 3.517 1.00 96.19 83 LYS A O 1
ATOM 628 N N . THR A 1 84 ? 2.298 -9.435 3.373 1.00 91.56 84 THR A N 1
ATOM 629 C CA . THR A 1 84 ? 1.375 -9.766 4.471 1.00 91.56 84 THR A CA 1
ATOM 630 C C . THR A 1 84 ? 1.849 -9.120 5.771 1.00 91.56 84 THR A C 1
ATOM 632 O O . THR A 1 84 ? 3.029 -9.224 6.094 1.00 91.56 84 THR A O 1
ATOM 635 N N . GLY A 1 85 ? 0.930 -8.486 6.504 1.00 89.75 85 GLY A N 1
ATOM 636 C CA . GLY A 1 85 ? 1.250 -7.738 7.725 1.00 89.75 85 GLY A CA 1
ATOM 637 C C . GLY A 1 85 ? 1.785 -6.326 7.473 1.00 89.75 85 GLY A C 1
ATOM 638 O O . GLY A 1 85 ? 2.231 -5.691 8.419 1.00 89.75 85 GLY A O 1
ATOM 639 N N . TYR A 1 86 ? 1.743 -5.845 6.225 1.00 93.69 86 TYR A N 1
ATOM 640 C CA . TYR A 1 86 ? 2.100 -4.476 5.860 1.00 93.69 86 TYR A CA 1
ATOM 641 C C . TYR A 1 86 ? 1.021 -3.824 4.996 1.00 93.69 86 TYR A C 1
ATOM 643 O O . TYR A 1 86 ? 0.394 -4.478 4.155 1.00 93.69 86 TYR A O 1
ATOM 651 N N . ILE A 1 87 ? 0.839 -2.515 5.168 1.00 91.88 87 ILE A N 1
ATOM 652 C CA . ILE A 1 87 ? -0.114 -1.718 4.399 1.00 91.88 87 ILE A CA 1
ATOM 653 C C . ILE A 1 87 ? 0.397 -1.629 2.951 1.00 91.88 87 ILE A C 1
ATOM 655 O O . ILE A 1 87 ? 1.479 -1.083 2.726 1.00 91.88 87 ILE A O 1
ATOM 659 N N . PRO A 1 88 ? -0.352 -2.132 1.946 1.00 94.50 88 PRO A N 1
ATOM 660 C CA . PRO A 1 88 ? 0.056 -2.034 0.551 1.00 94.50 88 PRO A CA 1
ATOM 661 C C . PRO A 1 88 ? 0.208 -0.581 0.103 1.00 94.50 88 PRO A C 1
ATOM 663 O O . PRO A 1 88 ? -0.619 0.274 0.433 1.00 94.50 88 PRO A O 1
ATOM 666 N N . TYR A 1 89 ? 1.223 -0.320 -0.715 1.00 95.75 89 TYR A N 1
ATOM 667 C CA . TYR A 1 89 ? 1.523 1.011 -1.233 1.00 95.75 89 TYR A CA 1
ATOM 668 C C . TYR A 1 89 ? 1.554 1.008 -2.759 1.00 95.75 89 TYR A C 1
ATOM 670 O O . TYR A 1 89 ? 2.034 0.065 -3.379 1.00 95.75 89 TYR A O 1
ATOM 678 N N . THR A 1 90 ? 1.027 2.063 -3.376 1.00 97.06 90 THR A N 1
ATOM 679 C CA . THR A 1 90 ? 1.088 2.284 -4.827 1.00 9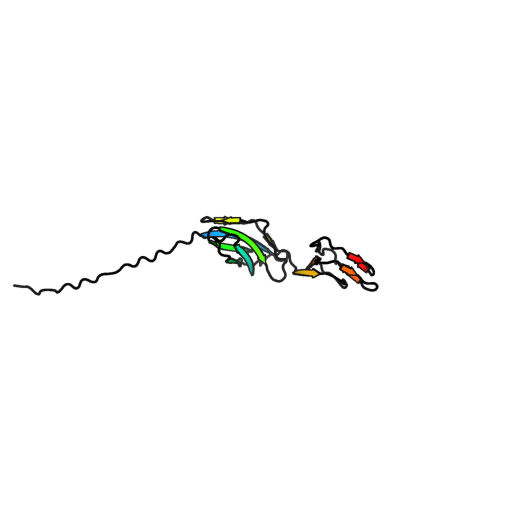7.06 90 THR A CA 1
ATOM 680 C C . THR A 1 90 ? 1.790 3.604 -5.065 1.00 97.06 90 THR A C 1
ATOM 682 O O . THR A 1 90 ? 1.364 4.615 -4.502 1.00 97.06 90 THR A O 1
ATOM 685 N N . ILE A 1 91 ? 2.840 3.607 -5.888 1.00 97.25 91 ILE A N 1
ATOM 686 C CA . ILE A 1 91 ? 3.488 4.867 -6.255 1.00 97.25 91 ILE A CA 1
ATOM 687 C C . ILE A 1 91 ? 2.496 5.671 -7.108 1.00 97.25 91 ILE A C 1
ATOM 689 O O . ILE A 1 91 ? 1.974 5.129 -8.086 1.00 97.25 91 ILE A O 1
ATOM 693 N N . PRO A 1 92 ? 2.204 6.938 -6.764 1.00 96.19 92 PRO A N 1
ATOM 694 C CA . PRO A 1 92 ? 1.280 7.750 -7.540 1.00 96.19 92 PRO A CA 1
ATOM 695 C C . PRO A 1 92 ? 1.749 7.953 -8.984 1.00 96.19 92 PRO A C 1
ATOM 697 O O . PRO A 1 92 ? 2.899 8.308 -9.234 1.00 96.19 92 PRO A O 1
ATOM 700 N N . GLY A 1 93 ? 0.815 7.819 -9.925 1.00 96.31 93 GLY A N 1
ATOM 701 C CA . GLY A 1 93 ? 1.054 8.071 -11.343 1.00 96.31 93 GLY A CA 1
ATOM 702 C C . GLY A 1 93 ? 1.402 6.819 -12.143 1.00 96.31 93 GLY A C 1
ATOM 703 O O . GLY A 1 93 ? 1.246 5.692 -11.682 1.00 96.31 93 GLY A O 1
ATOM 704 N N . THR A 1 94 ? 1.826 7.046 -13.384 1.00 97.69 94 THR A N 1
ATOM 705 C CA . THR A 1 94 ? 2.239 5.998 -14.321 1.00 97.69 94 THR A CA 1
ATOM 706 C C . THR A 1 94 ? 3.651 6.278 -14.814 1.00 97.69 94 THR A C 1
ATOM 708 O O . THR A 1 94 ? 4.068 7.433 -14.923 1.00 97.69 94 THR A O 1
ATOM 711 N N . PHE A 1 95 ? 4.384 5.216 -15.124 1.00 97.88 95 PHE A N 1
ATOM 712 C CA . PHE A 1 95 ? 5.775 5.267 -15.550 1.00 97.88 95 PHE A CA 1
ATOM 713 C C . PHE A 1 95 ? 5.892 4.742 -16.968 1.00 97.88 95 PHE A C 1
ATOM 715 O O . PHE A 1 95 ? 5.367 3.678 -17.273 1.00 97.88 95 PHE A O 1
ATOM 722 N N . THR A 1 96 ? 6.579 5.482 -17.837 1.00 97.50 96 THR A N 1
ATOM 723 C CA . THR A 1 96 ? 6.903 5.021 -19.190 1.00 97.50 96 THR A CA 1
ATOM 724 C C . THR A 1 96 ? 8.350 4.569 -19.212 1.00 97.50 96 THR A C 1
ATOM 726 O O . THR A 1 96 ? 9.252 5.391 -19.044 1.00 97.50 96 THR A O 1
ATOM 729 N N . TRP A 1 97 ? 8.569 3.282 -19.442 1.00 96.50 97 TRP A N 1
ATOM 730 C CA . TRP A 1 97 ? 9.902 2.704 -19.520 1.00 96.50 97 TRP A CA 1
ATOM 731 C C . TRP A 1 97 ? 10.100 1.992 -20.843 1.00 96.50 97 TRP A C 1
ATOM 733 O O . TRP A 1 97 ? 9.179 1.386 -21.388 1.00 96.50 97 TRP A O 1
ATOM 743 N N . GLY A 1 98 ? 11.321 2.060 -21.353 1.00 92.31 98 GLY A N 1
ATOM 744 C CA . GLY A 1 98 ? 11.752 1.234 -22.467 1.00 92.31 98 GLY A CA 1
ATOM 745 C C . GLY A 1 98 ? 13.228 0.905 -22.347 1.00 92.31 98 GLY A C 1
ATOM 746 O O . GLY A 1 98 ? 13.801 1.171 -21.306 1.00 92.31 98 GLY A O 1
ATOM 747 N N . ASN A 1 99 ? 13.812 0.341 -23.399 1.00 90.00 99 ASN A N 1
ATOM 748 C CA . ASN A 1 99 ? 15.205 -0.106 -23.578 1.00 90.00 99 ASN A CA 1
ATOM 749 C C . ASN A 1 99 ? 16.358 0.714 -22.922 1.00 90.00 99 ASN A C 1
ATOM 751 O O . ASN A 1 99 ? 17.237 1.220 -23.626 1.00 90.00 99 ASN A O 1
ATOM 755 N N . ASP A 1 100 ? 16.352 0.835 -21.599 1.00 94.19 100 ASP A N 1
ATOM 756 C CA . ASP A 1 100 ? 17.268 1.570 -20.728 1.00 94.19 100 ASP A CA 1
ATOM 757 C C . ASP A 1 100 ? 17.096 1.090 -19.268 1.00 94.19 100 ASP A C 1
ATOM 759 O O . ASP A 1 100 ? 16.274 0.217 -18.972 1.00 94.19 100 ASP A O 1
ATOM 763 N N . SER A 1 101 ? 17.884 1.642 -18.346 1.00 95.50 101 SER A N 1
ATOM 764 C CA . SER A 1 101 ? 17.807 1.372 -16.910 1.00 95.50 101 SER A CA 1
ATOM 765 C C . SER A 1 101 ? 17.189 2.534 -16.136 1.00 95.50 101 SER A C 1
ATOM 767 O O . SER A 1 101 ? 17.532 3.695 -16.344 1.00 95.50 101 SER A O 1
ATOM 769 N N . TYR A 1 102 ? 16.321 2.204 -15.183 1.00 97.44 102 TYR A N 1
ATOM 770 C CA . TYR A 1 102 ? 15.636 3.153 -14.315 1.00 97.44 102 TYR A CA 1
ATOM 771 C C . TYR A 1 102 ? 15.768 2.730 -12.856 1.00 97.44 102 TYR A C 1
ATOM 773 O O . TYR A 1 102 ? 15.710 1.542 -12.520 1.00 97.44 102 TYR A O 1
ATOM 781 N N . THR A 1 103 ? 15.889 3.725 -11.986 1.00 98.12 103 THR A N 1
ATOM 782 C CA . THR A 1 103 ? 15.908 3.538 -10.538 1.00 98.12 103 THR A CA 1
ATOM 783 C C . THR A 1 103 ? 14.759 4.331 -9.942 1.00 98.12 103 THR A C 1
ATOM 785 O O . THR A 1 103 ? 14.645 5.531 -10.187 1.00 98.12 103 THR A O 1
ATOM 788 N N . LEU A 1 104 ? 13.891 3.646 -9.208 1.00 98.31 104 LEU A N 1
ATOM 789 C CA . LEU A 1 104 ? 12.832 4.254 -8.416 1.00 98.31 104 LEU A CA 1
ATOM 790 C C . LEU A 1 104 ? 13.385 4.736 -7.074 1.00 98.31 104 LEU A C 1
ATOM 792 O O . LEU A 1 104 ? 14.324 4.142 -6.539 1.00 98.31 104 LEU A O 1
ATOM 796 N N . ASP A 1 105 ? 12.766 5.785 -6.535 1.00 98.25 105 ASP A N 1
ATOM 797 C CA . ASP A 1 105 ? 13.033 6.246 -5.174 1.00 98.25 105 ASP A CA 1
ATOM 798 C C . ASP A 1 105 ? 12.681 5.159 -4.150 1.00 98.25 105 ASP A C 1
ATOM 800 O O . ASP A 1 105 ? 11.815 4.305 -4.380 1.00 98.25 105 ASP A O 1
ATOM 804 N N . ASP A 1 106 ? 13.349 5.213 -2.999 1.00 98.25 106 ASP A N 1
ATOM 805 C CA . ASP A 1 106 ? 13.131 4.260 -1.919 1.00 98.25 106 ASP A CA 1
ATOM 806 C C . ASP A 1 106 ? 11.692 4.339 -1.382 1.00 98.25 106 ASP A C 1
ATOM 808 O O . ASP A 1 106 ? 11.144 5.416 -1.131 1.00 98.25 106 ASP A O 1
ATOM 812 N N . VAL A 1 107 ? 11.091 3.172 -1.148 1.00 98.44 107 VAL A N 1
ATOM 813 C CA . VAL A 1 107 ? 9.750 3.041 -0.563 1.00 98.44 107 VAL A CA 1
ATOM 814 C C . VAL A 1 107 ? 9.849 2.467 0.848 1.00 98.44 107 VAL A C 1
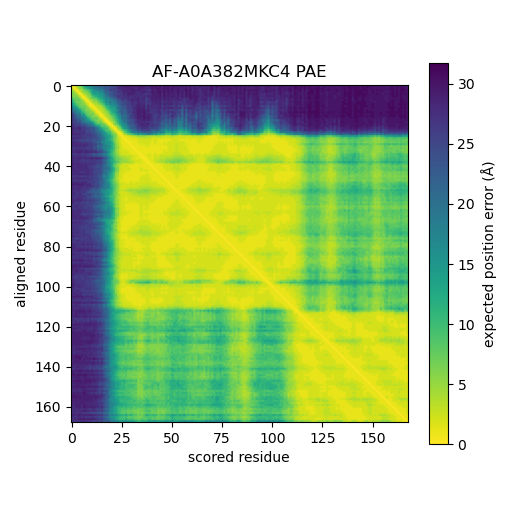ATOM 816 O O . VAL A 1 107 ? 10.613 1.540 1.095 1.00 98.44 107 VAL A O 1
ATOM 819 N N . ILE A 1 108 ? 9.031 2.967 1.777 1.00 97.69 108 ILE A N 1
ATOM 820 C CA . ILE A 1 108 ? 8.887 2.389 3.121 1.00 97.69 108 ILE A CA 1
ATOM 821 C C . ILE A 1 108 ? 7.459 1.870 3.280 1.00 97.69 108 ILE A C 1
ATOM 823 O O . ILE A 1 108 ? 6.503 2.648 3.322 1.00 97.69 108 ILE A O 1
ATOM 827 N N . LEU A 1 109 ? 7.316 0.553 3.388 1.00 96.06 109 LEU A N 1
ATOM 828 C CA . LEU A 1 109 ? 6.049 -0.116 3.639 1.00 96.06 109 LEU A CA 1
ATOM 829 C C . LEU A 1 109 ? 5.761 -0.095 5.143 1.00 96.06 109 LEU A C 1
ATOM 831 O O . LEU A 1 109 ? 6.542 -0.618 5.941 1.00 96.06 109 LEU A O 1
ATOM 835 N N . GLN A 1 110 ? 4.652 0.536 5.525 1.00 92.44 110 GLN A N 1
ATOM 836 C CA . GLN A 1 110 ? 4.257 0.639 6.928 1.00 92.44 110 GLN A CA 1
ATOM 837 C C . GLN A 1 110 ? 3.716 -0.700 7.424 1.00 92.44 110 GLN A C 1
ATOM 839 O O . GLN A 1 110 ? 2.937 -1.350 6.719 1.00 92.44 110 GLN A O 1
ATOM 844 N N . VAL A 1 111 ? 4.136 -1.110 8.620 1.00 90.94 111 VAL A N 1
ATOM 845 C CA . VAL A 1 111 ? 3.575 -2.275 9.309 1.00 90.94 111 VAL A CA 1
ATOM 846 C C . VAL A 1 111 ? 2.072 -2.092 9.495 1.00 90.94 111 VAL A C 1
ATOM 848 O O . VAL A 1 111 ? 1.586 -0.986 9.730 1.00 90.94 111 VAL A O 1
ATOM 851 N N . GLY A 1 112 ? 1.343 -3.187 9.330 1.00 88.75 112 GLY A N 1
ATOM 852 C CA . GLY A 1 112 ? -0.077 -3.267 9.606 1.00 88.75 112 GLY A CA 1
ATOM 853 C C . GLY A 1 112 ? -0.919 -3.849 8.484 1.00 88.75 112 GLY A C 1
ATOM 854 O O . GLY A 1 112 ? -0.423 -4.232 7.429 1.00 88.75 112 GLY A O 1
ATOM 855 N N . ALA A 1 113 ? -2.228 -3.931 8.690 1.00 85.69 113 ALA A N 1
ATOM 856 C CA . ALA A 1 113 ? -3.156 -4.379 7.653 1.00 85.69 113 ALA A CA 1
ATOM 857 C C . ALA A 1 113 ? -4.304 -3.390 7.444 1.00 85.69 113 ALA A C 1
ATOM 859 O O . ALA A 1 113 ? -4.616 -2.565 8.299 1.00 85.69 113 ALA A O 1
ATOM 860 N N . ILE A 1 114 ? -4.932 -3.464 6.270 1.00 90.44 114 ILE A N 1
ATOM 861 C CA . ILE A 1 114 ? -6.132 -2.682 5.970 1.00 90.44 114 ILE A CA 1
ATOM 862 C C . ILE A 1 114 ? -7.347 -3.427 6.517 1.00 90.44 114 ILE A C 1
ATOM 864 O O . ILE A 1 114 ? -7.553 -4.592 6.174 1.00 90.44 114 ILE A O 1
ATOM 868 N N . ILE A 1 115 ? -8.172 -2.733 7.298 1.00 92.06 115 ILE A N 1
ATOM 869 C CA . ILE A 1 115 ? -9.493 -3.210 7.715 1.00 92.06 115 ILE A CA 1
ATOM 870 C C . ILE A 1 115 ? -10.536 -2.251 7.150 1.00 92.06 115 ILE A C 1
ATOM 872 O O . ILE A 1 115 ? -10.525 -1.061 7.455 1.00 92.06 115 ILE A O 1
ATOM 876 N N . GLU A 1 116 ? -11.439 -2.755 6.316 1.00 95.38 116 GLU A N 1
ATOM 877 C CA . GLU A 1 116 ? -12.578 -1.970 5.838 1.00 95.38 116 GLU A CA 1
ATOM 878 C C . GLU A 1 116 ? -13.734 -2.063 6.837 1.00 95.38 116 GLU A C 1
ATOM 880 O O . GLU A 1 116 ? -14.093 -3.153 7.285 1.00 95.38 116 GLU A O 1
ATOM 885 N N . VAL A 1 117 ? -14.311 -0.916 7.197 1.00 97.25 117 VAL A N 1
ATOM 886 C CA . VAL A 1 117 ? -15.368 -0.809 8.213 1.00 97.25 117 VAL A CA 1
ATOM 887 C C . VAL A 1 117 ? -16.556 0.004 7.702 1.00 97.25 117 VAL A C 1
ATOM 889 O O . VAL A 1 117 ? -16.398 0.975 6.961 1.00 97.25 117 VAL A O 1
ATOM 892 N N . SER A 1 118 ? -17.758 -0.413 8.095 1.00 98.19 118 SER A N 1
ATOM 893 C CA . SER A 1 118 ? -19.031 0.285 7.865 1.00 98.19 118 SER A CA 1
ATOM 894 C C . SER A 1 118 ? -20.098 -0.253 8.830 1.00 98.19 118 SER A C 1
ATOM 896 O O . SER A 1 118 ? -19.955 -1.357 9.361 1.00 98.19 118 SER A O 1
ATOM 898 N N . GLY A 1 119 ? -21.170 0.507 9.056 1.00 98.12 119 GLY A N 1
ATOM 899 C CA . GLY A 1 119 ? -22.268 0.131 9.943 1.00 98.12 119 GLY A CA 1
ATOM 900 C C . GLY A 1 119 ? -21.890 0.176 11.425 1.00 98.12 119 GLY A C 1
ATOM 901 O O . GLY A 1 119 ? -21.168 1.063 11.877 1.00 98.12 119 GLY A O 1
ATOM 902 N N . ARG A 1 120 ? -22.405 -0.776 12.208 1.00 97.94 120 ARG A N 1
ATOM 903 C CA . ARG A 1 120 ? -22.220 -0.786 13.665 1.00 97.94 120 ARG A CA 1
ATOM 904 C C . ARG A 1 120 ? -20.739 -0.918 14.047 1.00 97.94 120 ARG A C 1
ATOM 906 O O . ARG A 1 120 ? -20.117 -1.932 13.735 1.00 97.94 120 ARG A O 1
ATOM 913 N N . ALA A 1 121 ? -20.215 0.043 14.801 1.00 97.75 121 ALA A N 1
ATOM 914 C CA . ALA A 1 121 ? -18.836 0.084 15.275 1.00 97.75 121 ALA A CA 1
ATOM 915 C C . ALA A 1 121 ? -18.762 -0.081 16.803 1.00 97.75 121 ALA A C 1
ATOM 917 O O . ALA A 1 121 ? -19.448 0.608 17.554 1.00 97.75 121 ALA A O 1
ATOM 918 N N . ASN A 1 122 ? -17.936 -1.018 17.266 1.00 97.81 122 ASN A N 1
ATOM 919 C CA . ASN A 1 122 ? -17.643 -1.264 18.679 1.00 97.81 122 ASN A CA 1
ATOM 920 C C . ASN A 1 122 ? -16.318 -2.036 18.810 1.00 97.81 122 ASN A C 1
ATOM 922 O O . ASN A 1 122 ? -15.817 -2.576 17.822 1.00 97.81 122 ASN A O 1
ATOM 926 N N . GLY A 1 123 ? -15.773 -2.113 20.025 1.00 97.12 123 GLY A N 1
ATOM 927 C CA . GLY A 1 123 ? -14.538 -2.837 20.325 1.00 97.12 123 GLY A CA 1
ATOM 928 C C . GLY A 1 123 ? -13.317 -1.923 20.385 1.00 97.12 123 GLY A C 1
ATOM 929 O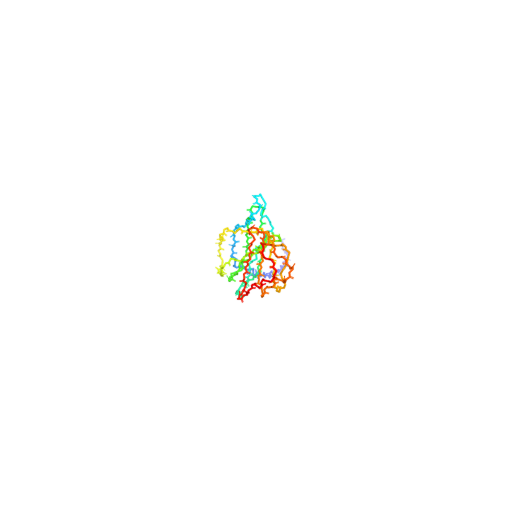 O . GLY A 1 123 ? -13.438 -0.760 20.761 1.00 97.12 123 GLY A O 1
ATOM 930 N N . ILE A 1 124 ? -12.144 -2.467 20.058 1.00 97.56 124 ILE A N 1
ATOM 931 C CA . ILE A 1 124 ? -10.864 -1.751 20.071 1.00 97.56 124 ILE A CA 1
ATOM 932 C C . ILE A 1 124 ? -10.308 -1.732 18.651 1.00 97.56 124 ILE A C 1
ATOM 934 O O . ILE A 1 124 ? -10.243 -2.774 17.997 1.00 97.56 124 ILE A O 1
ATOM 938 N N . TRP A 1 125 ? -9.921 -0.552 18.186 1.00 96.50 125 TRP A N 1
ATOM 939 C CA . TRP A 1 125 ? -9.148 -0.355 16.972 1.00 96.50 125 TRP A CA 1
ATOM 940 C C . TRP A 1 125 ? -7.692 -0.105 17.348 1.00 96.50 125 TRP A C 1
ATOM 942 O O . TRP A 1 125 ? -7.395 0.898 17.992 1.00 96.50 125 TRP A O 1
ATOM 952 N N . TYR A 1 126 ? -6.827 -1.046 16.973 1.00 92.31 126 TYR A N 1
ATOM 953 C CA . TYR A 1 126 ? -5.393 -1.038 17.269 1.00 92.31 126 TYR A CA 1
ATOM 954 C C . TYR A 1 126 ? -4.585 -0.231 16.243 1.00 92.31 126 TYR A C 1
ATOM 956 O O . TYR A 1 126 ? -4.983 -0.112 15.078 1.00 92.31 126 TYR A O 1
ATOM 964 N N . ASP A 1 127 ? -3.437 0.289 16.672 1.00 87.81 127 ASP A N 1
ATOM 965 C CA . ASP A 1 127 ? -2.561 1.156 15.877 1.00 87.81 127 ASP A CA 1
ATOM 966 C C . ASP A 1 127 ? -1.754 0.423 14.788 1.00 87.81 127 ASP A C 1
ATOM 968 O O . ASP A 1 127 ? -1.258 1.053 13.853 1.00 87.81 127 ASP A O 1
ATOM 972 N N . ASP A 1 128 ? -1.705 -0.909 14.841 1.00 84.94 128 ASP A N 1
ATOM 973 C CA . ASP A 1 128 ? -1.156 -1.794 13.812 1.00 84.94 128 ASP A CA 1
ATOM 974 C C . ASP A 1 128 ? -2.125 -2.036 12.637 1.00 84.94 128 ASP A C 1
ATOM 976 O O . ASP A 1 128 ? -1.830 -2.822 11.737 1.00 84.94 128 ASP A O 1
ATOM 980 N N . TYR A 1 129 ? -3.271 -1.352 12.579 1.00 87.94 129 TYR A N 1
ATOM 981 C CA . TYR A 1 129 ? -4.174 -1.402 11.427 1.00 87.94 129 TYR A CA 1
ATOM 982 C C . TYR A 1 129 ? -4.504 -0.017 10.877 1.00 87.94 129 TYR A C 1
ATOM 984 O O . TYR A 1 129 ? -4.659 0.973 11.591 1.00 87.94 129 TYR A O 1
ATOM 992 N N . GLN A 1 130 ? -4.706 0.028 9.560 1.00 90.88 130 GLN A N 1
ATOM 993 C CA . GLN A 1 130 ? -5.315 1.166 8.887 1.00 90.88 130 GLN A CA 1
ATOM 994 C C . GLN A 1 130 ? -6.789 0.862 8.628 1.00 90.88 130 GLN A C 1
ATOM 996 O O . GLN A 1 130 ? -7.125 0.050 7.758 1.00 90.88 130 GLN A O 1
ATOM 1001 N N . TYR A 1 131 ? -7.670 1.559 9.338 1.00 95.06 131 TYR A N 1
ATOM 1002 C CA . TYR A 1 131 ? -9.112 1.421 9.170 1.00 95.06 131 TYR A CA 1
ATOM 1003 C C . TYR A 1 131 ? -9.580 2.300 8.014 1.00 95.06 131 TYR A C 1
ATOM 1005 O O . TYR A 1 131 ? -9.373 3.513 8.011 1.00 95.06 131 TYR A O 1
ATOM 1013 N N . ARG A 1 132 ? -10.215 1.693 7.013 1.00 96.12 132 ARG A N 1
ATOM 1014 C CA . ARG A 1 132 ? -10.827 2.390 5.880 1.00 96.12 132 ARG A CA 1
ATOM 1015 C C . ARG A 1 132 ? -12.337 2.382 6.048 1.00 96.12 132 ARG A C 1
ATOM 1017 O O . ARG A 1 132 ? -12.978 1.342 5.924 1.00 96.12 132 ARG A O 1
ATOM 1024 N N . VAL A 1 133 ? -12.902 3.549 6.329 1.00 97.75 133 VAL A N 1
ATOM 1025 C CA . VAL A 1 133 ? -14.347 3.737 6.451 1.00 97.75 133 VAL A CA 1
ATOM 1026 C C . VAL A 1 133 ? -14.940 3.783 5.047 1.00 97.75 133 VAL A C 1
ATOM 1028 O O . VAL A 1 133 ? -14.681 4.722 4.288 1.00 97.75 133 VAL A O 1
ATOM 1031 N N . VAL A 1 134 ? -15.693 2.741 4.694 1.00 98.00 134 VAL A N 1
ATOM 1032 C CA . VAL A 1 134 ? -16.293 2.536 3.360 1.00 98.00 134 VAL A CA 1
ATOM 1033 C C . VAL A 1 134 ? -17.814 2.736 3.345 1.00 98.00 134 VAL A C 1
ATOM 1035 O O . VAL A 1 134 ? -18.449 2.557 2.310 1.00 98.00 134 VAL A O 1
ATOM 1038 N N . GLY A 1 135 ? -18.391 3.136 4.478 1.00 98.19 135 GLY A N 1
ATOM 1039 C CA . GLY A 1 135 ? -19.791 3.513 4.661 1.00 98.19 135 GLY A CA 1
ATOM 1040 C C . GLY A 1 135 ? -19.980 4.186 6.021 1.00 98.19 135 GLY A C 1
ATOM 1041 O O . GLY A 1 135 ? -19.057 4.165 6.836 1.00 98.19 135 GLY A O 1
ATOM 1042 N N . ASP A 1 136 ? -21.154 4.766 6.274 1.00 98.50 136 ASP A N 1
ATOM 1043 C CA . ASP A 1 136 ? -21.455 5.403 7.563 1.00 98.50 136 ASP A CA 1
ATOM 1044 C C . ASP A 1 136 ? -21.282 4.424 8.728 1.00 98.50 136 ASP A C 1
ATOM 1046 O O . ASP A 1 136 ? -21.585 3.232 8.605 1.00 98.50 136 ASP A O 1
ATOM 1050 N N . LEU A 1 137 ? -20.776 4.932 9.850 1.00 98.56 137 LEU A N 1
ATOM 1051 C CA . LEU A 1 137 ? -20.586 4.171 11.080 1.00 98.56 137 LEU A CA 1
ATOM 1052 C C . LEU A 1 137 ? -21.595 4.597 12.144 1.00 98.56 137 LEU A C 1
ATOM 1054 O O . LEU A 1 137 ? -21.890 5.781 12.286 1.00 98.56 137 LEU A O 1
ATOM 1058 N N . GLU A 1 138 ? -22.053 3.638 12.943 1.00 98.50 138 GLU A N 1
ATOM 1059 C CA . GLU A 1 138 ? -22.930 3.880 14.091 1.00 98.50 138 GLU A CA 1
ATOM 1060 C C . GLU A 1 138 ? -22.355 3.205 15.342 1.00 98.50 138 GLU A C 1
ATOM 1062 O O . GLU A 1 138 ? -22.129 1.996 15.362 1.00 98.50 138 GLU A O 1
ATOM 1067 N N . ILE A 1 139 ? -22.117 3.969 16.405 1.00 98.50 139 ILE A N 1
ATOM 1068 C CA . ILE A 1 139 ? -21.807 3.424 17.731 1.00 98.50 139 ILE A CA 1
ATOM 1069 C C . ILE A 1 139 ? -23.109 3.429 18.526 1.00 98.50 139 ILE A C 1
ATOM 1071 O O . ILE A 1 139 ? -23.526 4.475 19.030 1.00 98.50 139 ILE A O 1
ATOM 1075 N N . ASN A 1 140 ? -23.764 2.272 18.627 1.00 98.44 140 ASN A N 1
ATOM 1076 C CA . ASN A 1 140 ? -25.088 2.159 19.241 1.00 98.44 140 ASN A CA 1
ATOM 1077 C C . ASN A 1 140 ? -25.051 2.476 20.744 1.00 98.44 140 ASN A C 1
ATOM 1079 O O . ASN A 1 140 ? -24.024 2.357 21.413 1.00 98.44 140 ASN A O 1
ATOM 1083 N N . ALA A 1 141 ? -26.205 2.825 21.315 1.00 98.25 141 ALA A N 1
ATOM 1084 C CA . ALA A 1 141 ? -26.326 3.019 22.757 1.00 98.25 141 ALA A CA 1
ATOM 1085 C C . ALA A 1 141 ? -25.895 1.755 23.529 1.00 98.25 141 ALA A C 1
ATOM 1087 O O . ALA A 1 141 ? -26.400 0.660 23.282 1.00 98.25 141 ALA A O 1
ATOM 1088 N N . GLY A 1 142 ? -24.976 1.923 24.482 1.00 97.44 142 GLY A N 1
ATOM 1089 C CA . GLY A 1 142 ? -24.383 0.828 25.258 1.00 97.44 142 GLY A CA 1
ATOM 1090 C C . GLY A 1 142 ? -23.118 0.219 24.647 1.00 97.44 142 GLY A C 1
ATOM 1091 O O . GLY A 1 142 ? -22.421 -0.508 25.353 1.00 97.44 142 GLY A O 1
ATOM 1092 N N . ASP A 1 143 ? -22.788 0.548 23.395 1.00 98.31 143 ASP A N 1
ATOM 1093 C CA . ASP A 1 143 ? -21.515 0.172 22.786 1.00 98.31 143 ASP A CA 1
ATOM 1094 C C . ASP A 1 143 ? -20.408 1.168 23.128 1.00 98.31 143 ASP A C 1
ATOM 1096 O O . ASP A 1 143 ? -20.645 2.358 23.363 1.00 98.31 143 ASP A O 1
ATOM 1100 N N . THR A 1 144 ? -19.179 0.663 23.090 1.00 98.31 144 THR A N 1
ATOM 1101 C CA . THR A 1 144 ? -17.963 1.463 23.169 1.00 98.31 144 THR A CA 1
ATOM 1102 C C . THR A 1 144 ? -17.068 1.102 21.994 1.00 98.31 144 THR A C 1
ATOM 1104 O O . THR A 1 144 ? -16.786 -0.079 21.781 1.00 98.31 144 THR A O 1
ATOM 1107 N N . LEU A 1 145 ? -16.613 2.113 21.258 1.00 98.44 145 LEU A N 1
ATOM 1108 C CA . LEU A 1 145 ? -15.475 2.015 20.353 1.00 98.44 145 LEU A CA 1
ATOM 1109 C C . LEU A 1 145 ? -14.284 2.720 21.003 1.00 98.44 145 LEU A C 1
ATOM 1111 O O . LEU A 1 145 ? -14.395 3.883 21.381 1.00 98.44 145 LEU A O 1
ATOM 1115 N N . ILE A 1 146 ? -13.171 2.009 21.138 1.00 98.25 146 ILE A N 1
ATOM 1116 C CA . ILE A 1 146 ? -11.891 2.537 21.608 1.00 98.25 146 ILE A CA 1
ATOM 1117 C C . ILE A 1 146 ? -10.967 2.619 20.398 1.00 98.25 146 ILE A C 1
ATOM 1119 O O . ILE A 1 146 ? -10.767 1.606 19.730 1.00 98.25 146 ILE A O 1
ATOM 1123 N N . ILE A 1 147 ? -10.405 3.789 20.116 1.00 97.38 147 ILE A N 1
ATOM 1124 C CA . ILE A 1 147 ? -9.390 3.970 19.076 1.00 97.38 147 ILE A CA 1
ATOM 1125 C C . ILE A 1 147 ? -8.048 4.189 19.768 1.00 97.38 147 ILE A C 1
ATOM 1127 O O . ILE A 1 147 ? -7.836 5.209 20.423 1.00 97.38 147 ILE A O 1
ATOM 1131 N N . GLU A 1 148 ? -7.133 3.227 19.646 1.00 96.44 148 GLU A N 1
ATOM 1132 C CA . GLU A 1 148 ? -5.834 3.335 20.301 1.00 96.44 148 GLU A CA 1
ATOM 1133 C C . GLU A 1 148 ? -5.029 4.524 19.749 1.00 96.44 148 GLU A C 1
ATOM 1135 O O . GLU A 1 148 ? -5.094 4.822 18.546 1.00 96.44 148 GLU A O 1
ATOM 1140 N N . PRO A 1 149 ? -4.258 5.228 20.601 1.00 93.81 149 PRO A N 1
ATOM 1141 C CA . PRO A 1 149 ? -3.412 6.327 20.155 1.00 93.81 149 PRO A CA 1
ATOM 1142 C C . PRO A 1 149 ? -2.480 5.896 19.018 1.00 93.81 149 PRO A C 1
ATOM 1144 O O . PRO A 1 149 ? -1.752 4.925 19.155 1.00 93.81 149 PRO A O 1
ATOM 1147 N N . GLY A 1 150 ? -2.476 6.650 17.915 1.00 87.75 150 GLY A N 1
ATOM 1148 C CA . GLY A 1 150 ? -1.668 6.336 16.728 1.00 87.75 150 GLY A CA 1
ATOM 1149 C C . GLY A 1 150 ? -2.429 5.619 15.609 1.00 87.75 150 GLY A C 1
ATOM 1150 O O . GLY A 1 150 ? -1.959 5.618 14.472 1.00 87.75 150 GLY A O 1
ATOM 1151 N N . THR A 1 151 ? -3.635 5.107 15.878 1.00 91.56 151 THR A N 1
ATOM 1152 C CA . THR A 1 151 ? -4.477 4.458 14.862 1.00 91.56 151 THR A CA 1
ATOM 1153 C C . THR A 1 151 ? -4.834 5.413 13.722 1.00 91.56 151 THR A C 1
ATOM 1155 O O . THR A 1 151 ? -5.348 6.513 13.939 1.00 91.56 151 THR A O 1
ATOM 1158 N N . THR A 1 152 ? -4.619 4.969 12.480 1.00 90.62 152 THR A N 1
ATOM 1159 C CA . THR A 1 152 ? -5.002 5.723 11.279 1.00 90.62 152 THR A CA 1
ATOM 1160 C C . THR A 1 152 ? -6.383 5.291 10.785 1.00 90.62 152 THR A C 1
ATOM 1162 O O . THR A 1 152 ? -6.579 4.146 10.374 1.00 90.62 152 THR A O 1
ATOM 1165 N N . VAL A 1 153 ? -7.330 6.234 10.766 1.00 94.94 153 VAL A N 1
ATOM 1166 C CA . VAL A 1 153 ? -8.694 6.039 10.250 1.00 94.94 153 VAL A CA 1
ATOM 1167 C C . VAL A 1 153 ? -8.907 6.932 9.030 1.00 94.94 153 VAL A C 1
ATOM 1169 O O . VAL A 1 153 ? -8.841 8.157 9.125 1.00 94.94 153 VAL A O 1
ATOM 1172 N N . LEU A 1 154 ? -9.162 6.323 7.873 1.00 94.44 154 LEU A N 1
ATOM 1173 C CA . LEU A 1 154 ? -9.337 7.012 6.595 1.00 94.44 154 LEU A CA 1
ATOM 1174 C C . LEU A 1 154 ? -10.779 6.889 6.110 1.00 94.44 154 LEU A C 1
ATOM 1176 O O . LEU A 1 154 ? -11.273 5.787 5.880 1.00 94.44 154 LEU A O 1
ATOM 1180 N N . PHE A 1 155 ? -11.436 8.025 5.891 1.00 97.19 155 PHE A N 1
ATOM 1181 C CA . PHE A 1 155 ? -12.759 8.071 5.277 1.00 97.19 155 PHE A CA 1
ATOM 1182 C C . PHE A 1 155 ? -12.621 8.034 3.758 1.00 97.19 155 PHE A C 1
ATOM 1184 O O . PHE A 1 155 ? -12.129 8.979 3.145 1.00 97.19 155 PHE A O 1
ATOM 1191 N N . MET A 1 156 ? -13.059 6.932 3.147 1.00 96.69 156 MET A N 1
ATOM 1192 C CA . MET A 1 156 ? -12.912 6.687 1.705 1.00 96.69 156 MET A CA 1
ATOM 1193 C C . MET A 1 156 ? -14.022 7.346 0.868 1.00 96.69 156 MET A C 1
ATOM 1195 O O . MET A 1 156 ? -14.142 7.095 -0.329 1.00 96.69 156 MET A O 1
ATOM 1199 N N . GLY A 1 157 ? -14.843 8.184 1.499 1.00 95.25 157 GLY A N 1
ATOM 1200 C CA . GLY A 1 157 ? -15.973 8.891 0.912 1.00 95.25 157 GLY A CA 1
ATOM 1201 C C . GLY A 1 157 ? -16.543 9.913 1.894 1.00 95.25 157 GLY A C 1
ATOM 1202 O O . GLY A 1 157 ? -15.961 10.172 2.947 1.00 95.25 157 GLY A O 1
ATOM 1203 N N . GLN A 1 158 ? -17.691 10.497 1.553 1.00 96.94 158 GLN A N 1
ATOM 1204 C CA . GLN A 1 158 ? -18.430 11.389 2.450 1.00 96.94 158 GLN A CA 1
ATOM 1205 C C . GLN A 1 158 ? -19.243 10.572 3.464 1.00 96.94 158 GLN A C 1
ATOM 1207 O O . GLN A 1 158 ? -20.467 10.557 3.398 1.00 96.94 158 GLN A O 1
ATOM 1212 N N . TYR A 1 159 ? -18.548 9.872 4.362 1.00 98.06 159 TYR A N 1
ATOM 1213 C CA . TYR A 1 159 ? -19.162 9.069 5.421 1.00 98.06 159 TYR A CA 1
ATOM 1214 C C . TYR A 1 159 ? -19.012 9.742 6.783 1.00 98.06 159 TYR A C 1
ATOM 1216 O O . TYR A 1 159 ? -18.058 10.489 7.017 1.00 98.06 159 TYR A O 1
ATOM 1224 N N . GLY A 1 160 ? -19.962 9.476 7.674 1.00 96.56 160 GLY A N 1
ATOM 1225 C CA . GLY A 1 160 ? -19.976 9.978 9.043 1.00 96.56 160 GLY A CA 1
ATOM 1226 C C . GLY A 1 160 ? -19.804 8.885 10.094 1.00 96.56 160 GLY A C 1
ATOM 1227 O O . GLY A 1 160 ? -19.812 7.691 9.795 1.00 96.56 160 GLY A O 1
ATOM 1228 N N . ILE A 1 161 ? -19.667 9.321 11.347 1.00 97.81 161 ILE A N 1
ATOM 1229 C CA . ILE A 1 161 ? -19.847 8.471 12.526 1.00 97.81 161 ILE A CA 1
ATOM 1230 C C . ILE A 1 161 ? -20.974 9.073 13.361 1.00 97.81 161 ILE A C 1
ATOM 1232 O O . ILE A 1 161 ? -20.865 10.209 13.825 1.00 97.81 161 ILE A O 1
ATOM 1236 N N . GLU A 1 162 ? -22.037 8.306 13.570 1.00 98.31 162 GLU A N 1
ATOM 1237 C CA . GLU A 1 162 ? -23.100 8.616 14.520 1.00 98.31 162 GLU A CA 1
ATOM 1238 C C . GLU A 1 162 ? -22.798 7.934 15.856 1.00 98.31 162 GLU A C 1
ATOM 1240 O O . GLU A 1 162 ? -22.562 6.727 15.922 1.00 98.31 162 GLU A O 1
ATOM 1245 N N . VAL A 1 163 ? -22.758 8.714 16.938 1.00 98.19 163 VAL A N 1
ATOM 1246 C CA . VAL A 1 163 ? -22.344 8.223 18.259 1.00 98.19 163 VAL A CA 1
ATOM 1247 C C . VAL A 1 163 ? -23.508 8.329 19.240 1.00 98.19 163 VAL A C 1
ATOM 1249 O O . VAL A 1 163 ? -23.813 9.409 19.742 1.00 98.19 163 VAL A O 1
ATOM 1252 N N . TYR A 1 164 ? -24.140 7.190 19.526 1.00 98.12 164 TYR A N 1
ATOM 1253 C CA . TYR A 1 164 ? -25.150 7.026 20.579 1.00 98.12 164 TYR A CA 1
ATOM 1254 C C . TYR A 1 164 ? -24.586 6.347 21.841 1.00 98.12 164 TYR A C 1
ATOM 1256 O O . TYR A 1 164 ? -25.197 6.423 22.909 1.00 98.12 164 TYR A O 1
ATOM 1264 N N . GLY A 1 165 ? -23.443 5.665 21.716 1.00 97.75 165 GLY A N 1
ATOM 1265 C CA . GLY A 1 165 ? -22.668 5.064 22.804 1.00 97.75 165 GLY A CA 1
ATOM 1266 C C . GLY A 1 165 ? -21.439 5.892 23.193 1.00 97.75 165 GLY A C 1
ATOM 1267 O O . GLY A 1 165 ? -21.518 7.112 23.322 1.00 97.75 165 GLY A O 1
ATOM 1268 N N . SER A 1 166 ? -20.301 5.222 23.399 1.00 97.94 166 SER A N 1
ATOM 1269 C CA . SER A 1 166 ? -19.019 5.856 23.745 1.00 97.94 166 SER A CA 1
ATOM 1270 C C . SER A 1 166 ? -17.996 5.719 22.616 1.00 97.94 166 SER A C 1
ATOM 1272 O O . SER A 1 166 ? -17.768 4.619 22.120 1.00 97.94 166 SER A O 1
ATOM 1274 N N . LEU A 1 167 ? -17.337 6.822 22.265 1.00 97.38 167 LEU A N 1
ATOM 1275 C CA . LEU A 1 167 ? -16.124 6.840 21.446 1.00 97.38 167 LEU A CA 1
ATOM 1276 C C . LEU A 1 167 ? -14.979 7.345 22.324 1.00 97.38 167 LEU A C 1
ATOM 1278 O O . LEU A 1 167 ? -15.084 8.448 22.869 1.00 97.38 167 LEU A O 1
ATOM 1282 N N . ILE A 1 168 ? -13.951 6.519 22.508 1.00 94.69 168 ILE A N 1
ATOM 1283 C CA . ILE A 1 168 ? -12.834 6.749 23.436 1.00 94.69 168 ILE A CA 1
ATOM 1284 C C . ILE A 1 168 ? -11.518 6.728 22.672 1.00 94.69 168 ILE A C 1
ATOM 1286 O O . ILE A 1 168 ? -11.337 5.796 21.857 1.00 94.69 168 ILE A O 1
#

Foldseek 3Di:
DDDDDDDDDDDDDDDDDDPPPPQFWEKEKEFEAEPPDDFFRWFKKKWWAAPDPQWDIDIDIAGRRRIDIDIIGFHKTWIWIDDPQWDIDTDPDIDGTTNYYYYDYYHYTYGAE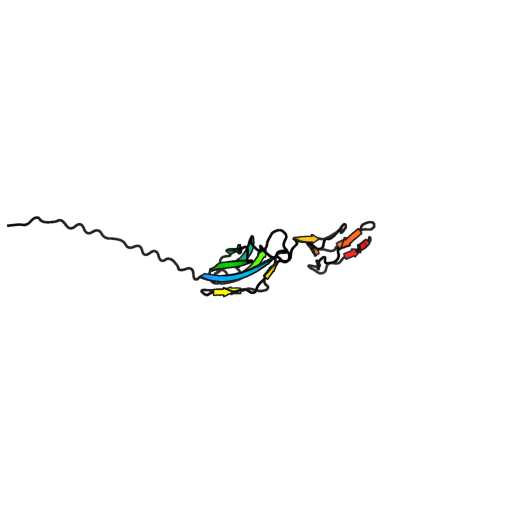EDEDEEEDADEADLRYEYEDPAAYEDAAPGEYEYDPNHHYHDPDPYYYHYNYYYD